Protein AF-V8N5F9-F1 (afdb_monomer_lite)

Foldseek 3Di:
DDDDDDDDDDDDDDPPDPDPPPPDPDPPDPPDPPCPDPDPQQDDDPVVLVVLLVVLCCVLPVPDDDDPVCVVVSQVVSQVVSVVVCVVSPNVVDDDDDHGDDDDPPPDDDD

Sequence (111 aa):
MAETAPPLTPAPTPTTTPTPLVRQPSAPSPGRAYHLRPAFHHRFRSSMVKDCIHEVLKEELANVQYNPEEIGAQTKVLSELIRDRLKEKGFHRYKIVVQVVIGEQRGEGVK

InterPro domains:
  IPR005334 Dynein light chain Tctex-1-like [PF03645] (49-111)
  IPR005334 Dynein light chain Tctex-1-like [PTHR21255] (32-111)
  IPR038586 Tctex-1-like superfamily [G3DSA:3.30.1140.40] (47-111)

Organism: Ophiophagus hannah (NCBI:txid8665)

Radius of gyration: 37.9 Å; chains: 1; bounding box: 112×57×75 Å

pLDDT: mean 76.22, std 15.57, range [44.94, 93.94]

Secondary structure (DSSP, 8-state):
----PPPPPPPPP----------------------SSPPGGGS--HHHHHHHHHHHHHHHHTT----HHHHHHHHHHHHHHHHHHHHHTT-TTS-----------SS----

Structure (mmCIF, N/CA/C/O backbone):
data_AF-V8N5F9-F1
#
_entry.id   AF-V8N5F9-F1
#
loop_
_atom_site.group_PDB
_atom_site.id
_atom_site.type_symbol
_atom_site.label_atom_id
_atom_site.label_alt_id
_atom_site.label_comp_id
_atom_site.label_asym_id
_atom_site.label_entity_id
_atom_site.label_seq_id
_atom_site.pdbx_PDB_ins_code
_atom_site.Cartn_x
_atom_site.Cartn_y
_atom_site.Cartn_z
_atom_site.occupancy
_atom_site.B_iso_or_equiv
_atom_site.auth_seq_id
_atom_site.auth_comp_id
_atom_site.auth_asym_id
_atom_site.auth_atom_id
_atom_site.pdbx_PDB_model_num
ATOM 1 N N . MET A 1 1 ? 93.916 -42.633 -55.688 1.00 52.03 1 MET A N 1
ATOM 2 C CA . MET A 1 1 ? 93.084 -42.797 -54.481 1.00 52.03 1 MET A CA 1
ATOM 3 C C . MET A 1 1 ? 93.104 -41.466 -53.739 1.00 52.03 1 MET A C 1
ATOM 5 O O . MET A 1 1 ? 94.130 -41.133 -53.170 1.00 52.03 1 MET A O 1
ATOM 9 N N . ALA A 1 2 ? 92.037 -40.679 -53.878 1.00 48.78 2 ALA A N 1
ATOM 10 C CA . ALA A 1 2 ? 91.745 -39.409 -53.198 1.00 48.78 2 ALA A CA 1
ATOM 11 C C . ALA A 1 2 ? 90.206 -39.327 -53.201 1.00 48.78 2 ALA A C 1
ATOM 13 O O . ALA A 1 2 ? 89.606 -39.553 -54.248 1.00 48.78 2 ALA A O 1
ATOM 14 N N . GLU A 1 3 ? 89.546 -39.495 -52.061 1.00 44.94 3 GLU A N 1
ATOM 15 C CA . GLU A 1 3 ? 89.238 -38.507 -51.017 1.00 44.94 3 GLU A CA 1
ATOM 16 C C . GLU A 1 3 ? 87.965 -37.702 -51.326 1.00 44.94 3 GLU A C 1
ATOM 18 O O . GLU A 1 3 ? 87.817 -37.105 -52.387 1.00 44.94 3 GLU A O 1
ATOM 23 N N . THR A 1 4 ? 87.116 -37.672 -50.299 1.00 57.47 4 THR A N 1
ATOM 24 C CA . THR A 1 4 ? 86.127 -36.644 -49.979 1.00 57.47 4 THR A CA 1
ATOM 25 C C . THR A 1 4 ? 84.692 -36.857 -50.480 1.00 57.47 4 THR A C 1
ATOM 27 O O . THR A 1 4 ? 84.382 -36.970 -51.662 1.00 57.47 4 THR A O 1
ATOM 30 N N . ALA A 1 5 ? 83.818 -36.952 -49.473 1.00 62.91 5 ALA A N 1
ATOM 31 C CA . ALA A 1 5 ? 82.397 -37.258 -49.496 1.00 62.91 5 ALA A CA 1
ATOM 32 C C . ALA A 1 5 ? 81.534 -36.141 -50.121 1.00 62.91 5 ALA A C 1
ATOM 34 O O . ALA A 1 5 ? 81.919 -34.972 -50.076 1.00 62.91 5 ALA A O 1
ATOM 35 N N . PRO A 1 6 ? 80.335 -36.464 -50.646 1.00 69.12 6 PRO A N 1
ATOM 36 C CA . PRO A 1 6 ? 79.391 -35.458 -51.122 1.00 69.12 6 PRO A CA 1
ATOM 37 C C . PRO A 1 6 ? 78.688 -34.723 -49.957 1.00 69.12 6 PRO A C 1
ATOM 39 O O . PRO A 1 6 ? 78.451 -35.318 -48.902 1.00 69.12 6 PRO A O 1
ATOM 42 N N . PRO A 1 7 ? 78.338 -33.435 -50.131 1.00 66.25 7 PRO A N 1
ATOM 43 C CA . PRO A 1 7 ? 77.835 -32.577 -49.061 1.00 66.25 7 PRO A CA 1
ATOM 44 C C . PRO A 1 7 ? 76.377 -32.876 -48.676 1.00 66.25 7 PRO A C 1
ATOM 46 O O . PRO A 1 7 ? 75.504 -33.055 -49.525 1.00 66.25 7 PRO A O 1
ATOM 49 N N . LEU A 1 8 ? 76.120 -32.857 -47.366 1.00 62.88 8 LEU A N 1
ATOM 50 C CA . LEU A 1 8 ? 74.790 -32.863 -46.757 1.00 62.88 8 LEU A CA 1
ATOM 51 C C . LEU A 1 8 ? 74.059 -31.559 -47.097 1.00 62.88 8 LEU A C 1
ATOM 53 O O . LEU A 1 8 ? 74.522 -30.471 -46.755 1.00 62.88 8 LEU A O 1
ATOM 57 N N . THR A 1 9 ? 72.899 -31.667 -47.737 1.00 62.38 9 THR A N 1
ATOM 58 C CA . THR A 1 9 ? 71.961 -30.549 -47.872 1.00 62.38 9 THR A CA 1
ATOM 59 C C . THR A 1 9 ? 71.031 -30.512 -46.651 1.00 62.38 9 THR A C 1
ATOM 61 O O . THR A 1 9 ? 70.455 -31.543 -46.296 1.00 62.38 9 THR A O 1
ATOM 64 N N . PRO A 1 10 ? 70.890 -29.361 -45.965 1.00 60.75 10 PRO A N 1
ATOM 65 C CA . PRO A 1 10 ? 69.987 -29.220 -44.828 1.00 60.75 10 PRO A CA 1
ATOM 66 C C . PRO A 1 10 ? 68.528 -29.042 -45.277 1.00 60.75 10 PRO A C 1
ATOM 68 O O . PRO A 1 10 ? 68.233 -28.382 -46.272 1.00 60.75 10 PRO A O 1
ATOM 71 N N . ALA A 1 11 ? 67.623 -29.642 -44.503 1.00 57.31 11 ALA A N 1
ATOM 72 C CA . ALA A 1 11 ? 66.176 -29.576 -44.668 1.00 57.31 11 ALA A CA 1
ATOM 73 C C . ALA A 1 11 ? 65.637 -28.128 -44.681 1.00 57.31 11 ALA A C 1
ATOM 75 O O . ALA A 1 11 ? 66.148 -27.281 -43.942 1.00 57.31 11 ALA A O 1
ATOM 76 N N . PRO A 1 12 ? 64.572 -27.834 -45.451 1.00 55.91 12 PRO A N 1
ATOM 77 C CA . PRO A 1 12 ? 63.903 -26.544 -45.382 1.00 55.91 12 PRO A CA 1
ATOM 78 C C . PRO A 1 12 ? 63.116 -26.422 -44.069 1.00 55.91 12 PRO A C 1
ATOM 80 O O . PRO A 1 12 ? 62.215 -27.207 -43.773 1.00 55.91 12 PRO A O 1
ATOM 83 N N . THR A 1 13 ? 63.460 -25.409 -43.281 1.00 56.78 13 THR A N 1
ATOM 84 C CA . THR A 1 13 ? 62.668 -24.901 -42.159 1.00 56.78 13 THR A CA 1
ATOM 85 C C . THR A 1 13 ? 61.325 -24.343 -42.656 1.00 56.78 13 THR A C 1
ATOM 87 O O . THR A 1 13 ? 61.290 -23.676 -43.692 1.00 56.78 13 THR A O 1
ATOM 90 N N . PRO A 1 14 ? 60.205 -24.550 -41.935 1.00 50.91 14 PRO A N 1
ATOM 91 C CA . PRO A 1 14 ? 58.948 -23.892 -42.268 1.00 50.91 14 PRO A CA 1
ATOM 92 C C . PRO A 1 14 ? 59.043 -22.400 -41.924 1.00 50.91 14 PRO A C 1
ATOM 94 O O . PRO A 1 14 ? 59.109 -22.006 -40.759 1.00 50.91 14 PRO A O 1
ATOM 97 N N . THR A 1 15 ? 59.060 -21.554 -42.951 1.00 46.06 15 THR A N 1
ATOM 98 C CA . THR A 1 15 ? 58.881 -20.108 -42.824 1.00 46.06 15 THR A CA 1
ATOM 99 C C . THR A 1 15 ? 57.464 -19.822 -42.325 1.00 46.06 15 THR A C 1
ATOM 101 O O . THR A 1 15 ? 56.499 -19.914 -43.079 1.00 46.06 15 THR A O 1
ATOM 104 N N . THR A 1 16 ? 57.331 -19.459 -41.049 1.00 57.16 16 THR A N 1
ATOM 105 C CA . THR A 1 16 ? 56.117 -18.844 -40.502 1.00 57.16 16 THR A CA 1
ATOM 106 C C . THR A 1 16 ? 55.922 -17.487 -41.167 1.00 57.16 16 THR A C 1
ATOM 108 O O . THR A 1 16 ? 56.535 -16.492 -40.784 1.00 57.16 16 THR A O 1
ATOM 111 N N . THR A 1 17 ? 55.082 -17.447 -42.195 1.00 47.97 17 THR A N 1
ATOM 112 C CA . THR A 1 17 ? 54.550 -16.208 -42.757 1.00 47.97 17 THR A CA 1
ATOM 113 C C . THR A 1 17 ? 53.688 -15.523 -41.690 1.00 47.97 17 THR A C 1
ATOM 115 O O . THR A 1 17 ? 52.705 -16.121 -41.246 1.00 47.97 17 THR A O 1
ATOM 118 N N . PRO A 1 18 ? 53.999 -14.289 -41.254 1.00 51.94 18 PRO A N 1
ATOM 119 C CA . PRO A 1 18 ? 53.072 -13.528 -40.436 1.00 51.94 18 PRO A CA 1
ATOM 120 C C . PRO A 1 18 ? 51.913 -13.086 -41.333 1.00 51.94 18 PRO A C 1
ATOM 122 O O . PRO A 1 18 ? 52.034 -12.163 -42.137 1.00 51.94 18 PRO A O 1
ATOM 125 N N . THR A 1 19 ? 50.788 -13.785 -41.222 1.00 56.81 19 THR A N 1
ATOM 126 C CA . THR A 1 19 ? 49.508 -13.369 -41.795 1.00 56.81 19 THR A CA 1
ATOM 127 C C . THR A 1 19 ? 49.213 -11.926 -41.371 1.00 56.81 19 THR A C 1
ATOM 129 O O . THR A 1 19 ? 49.266 -11.635 -40.172 1.00 56.81 19 THR A O 1
ATOM 132 N N . PRO A 1 20 ? 48.878 -11.007 -42.296 1.00 48.97 20 PRO A N 1
ATOM 133 C CA . PRO A 1 20 ? 48.429 -9.684 -41.905 1.00 48.97 20 PRO A CA 1
ATOM 134 C C . PRO A 1 20 ? 47.110 -9.835 -41.144 1.00 48.97 20 PRO A C 1
ATOM 136 O O . PRO A 1 20 ? 46.106 -10.301 -41.684 1.00 48.97 20 PRO A O 1
ATOM 139 N N . LEU A 1 21 ? 47.132 -9.457 -39.865 1.00 58.25 21 LEU A N 1
ATOM 140 C CA . LEU A 1 21 ? 45.949 -9.281 -39.033 1.00 58.25 21 LEU A CA 1
ATOM 141 C C . LEU A 1 21 ? 45.059 -8.227 -39.697 1.00 58.25 21 LEU A C 1
ATOM 143 O O . LEU A 1 21 ? 45.223 -7.023 -39.497 1.00 58.25 21 LEU A O 1
ATOM 147 N N . VAL A 1 22 ? 44.093 -8.684 -40.493 1.00 54.41 22 VAL A N 1
ATOM 148 C CA . VAL A 1 22 ? 42.888 -7.908 -40.766 1.00 54.41 22 VAL A CA 1
ATOM 149 C C . VAL A 1 22 ? 42.315 -7.564 -39.399 1.00 54.41 22 VAL A C 1
ATOM 151 O O . VAL A 1 22 ? 41.891 -8.444 -38.650 1.00 54.41 22 VAL A O 1
ATOM 154 N N . ARG A 1 23 ? 42.364 -6.278 -39.043 1.00 56.19 23 ARG A N 1
ATOM 155 C CA . ARG A 1 23 ? 41.734 -5.748 -37.838 1.00 56.19 23 ARG A CA 1
ATOM 156 C C . ARG A 1 23 ? 40.230 -5.904 -38.013 1.00 56.19 23 ARG A C 1
ATOM 158 O O . ARG A 1 23 ? 39.552 -5.028 -38.541 1.00 56.19 23 ARG A O 1
ATOM 165 N N . GLN A 1 24 ? 39.732 -7.061 -37.602 1.00 53.75 24 GLN A N 1
ATOM 166 C CA . GLN A 1 24 ? 38.316 -7.325 -37.450 1.00 53.75 24 GLN A CA 1
ATOM 167 C C . GLN A 1 24 ? 37.770 -6.235 -36.512 1.00 53.75 24 GLN A C 1
ATOM 169 O O . GLN A 1 24 ? 38.355 -6.028 -35.441 1.00 53.75 24 GLN A O 1
ATOM 174 N N . PRO A 1 25 ? 36.716 -5.482 -36.873 1.00 50.47 25 PRO A N 1
ATOM 175 C CA . PRO A 1 25 ? 36.036 -4.656 -35.893 1.00 50.47 25 PRO A CA 1
ATOM 176 C C . PRO A 1 25 ? 35.459 -5.621 -34.859 1.00 50.47 25 PRO A C 1
ATOM 178 O O . PRO A 1 25 ? 34.492 -6.334 -35.120 1.00 50.47 25 PRO A O 1
ATOM 181 N N . SER A 1 26 ? 36.126 -5.704 -33.709 1.00 51.84 26 SER A N 1
ATOM 182 C CA . SER A 1 26 ? 35.640 -6.413 -32.536 1.00 51.84 26 SER A CA 1
ATOM 183 C C . SER A 1 26 ? 34.224 -5.919 -32.276 1.00 51.84 26 SER A C 1
ATOM 185 O O . SER A 1 26 ? 34.031 -4.715 -32.078 1.00 51.84 26 SER A O 1
ATOM 187 N N . ALA A 1 27 ? 33.251 -6.830 -32.349 1.00 57.66 27 ALA A N 1
ATOM 188 C CA . ALA A 1 27 ? 31.854 -6.537 -32.070 1.00 57.66 27 ALA A CA 1
ATOM 189 C C . ALA A 1 27 ? 31.753 -5.666 -30.805 1.00 57.66 27 ALA A C 1
ATOM 191 O O . ALA A 1 27 ? 32.499 -5.917 -29.850 1.00 57.66 27 ALA A O 1
ATOM 192 N N . PRO A 1 28 ? 30.881 -4.640 -30.778 1.00 58.00 28 PRO A N 1
ATOM 193 C CA . PRO A 1 28 ? 30.670 -3.878 -29.561 1.00 58.00 28 PRO A CA 1
ATOM 194 C C . PRO A 1 28 ? 30.294 -4.878 -28.473 1.00 58.00 28 PRO A C 1
ATO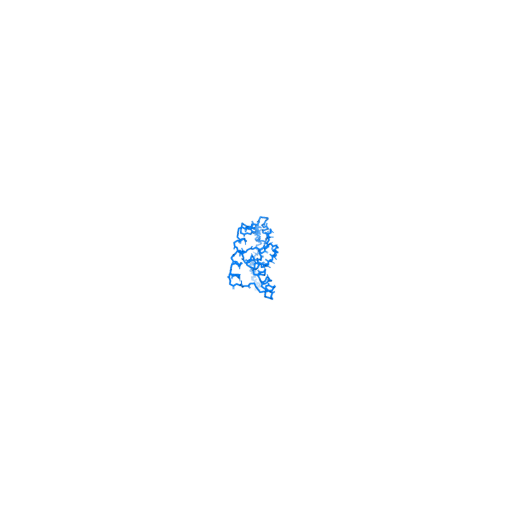M 196 O O . PRO A 1 28 ? 29.317 -5.620 -28.601 1.00 58.00 28 PRO A O 1
ATOM 199 N N . SER A 1 29 ? 31.110 -4.940 -27.424 1.00 57.72 29 SER A N 1
ATOM 200 C CA . SER A 1 29 ? 30.740 -5.665 -26.223 1.00 57.72 29 SER A CA 1
ATOM 201 C C . SER A 1 29 ? 29.350 -5.167 -25.806 1.00 57.72 29 SER A C 1
ATOM 203 O O . SER A 1 29 ? 29.102 -3.958 -25.852 1.00 57.72 29 SER A O 1
ATOM 205 N N . PRO A 1 30 ? 28.417 -6.039 -25.386 1.00 57.88 30 PRO A N 1
ATOM 206 C CA . PRO A 1 30 ? 27.126 -5.623 -24.828 1.00 57.88 30 PRO A CA 1
ATOM 207 C C . PRO A 1 30 ? 27.303 -4.975 -23.436 1.00 57.88 30 PRO A C 1
ATOM 209 O O . PRO A 1 30 ? 26.524 -5.179 -22.508 1.00 57.88 30 PRO A O 1
ATOM 212 N N . GLY A 1 31 ? 28.377 -4.209 -23.252 1.00 60.41 31 GLY A N 1
ATOM 213 C CA . GLY A 1 31 ? 28.754 -3.527 -22.034 1.00 60.41 31 GLY A CA 1
ATOM 214 C C . GLY A 1 31 ? 28.090 -2.162 -21.975 1.00 60.41 31 GLY A C 1
ATOM 215 O O . GLY A 1 31 ? 28.675 -1.168 -22.385 1.00 60.41 31 GLY A O 1
ATOM 216 N N . ARG A 1 32 ? 26.892 -2.135 -21.382 1.00 58.06 32 ARG A N 1
ATOM 217 C CA . ARG A 1 32 ? 26.168 -0.942 -20.900 1.00 58.06 32 ARG A CA 1
ATOM 218 C C . ARG A 1 32 ? 25.535 -0.072 -21.988 1.00 58.06 32 ARG A C 1
ATOM 220 O O . ARG A 1 32 ? 25.838 1.110 -22.135 1.00 58.06 32 ARG A O 1
ATOM 227 N N . ALA A 1 33 ? 24.508 -0.615 -22.635 1.00 62.78 33 ALA A N 1
ATOM 228 C CA . ALA A 1 33 ? 23.417 0.226 -23.111 1.00 62.78 33 ALA A CA 1
ATOM 229 C C . ALA A 1 33 ? 22.710 0.832 -21.883 1.00 62.78 33 ALA A C 1
ATOM 231 O O . ALA A 1 33 ? 21.861 0.203 -21.252 1.00 62.78 33 ALA A O 1
ATOM 232 N N . TYR A 1 34 ? 23.090 2.046 -21.487 1.00 63.00 34 TYR A N 1
ATOM 233 C CA . TYR A 1 34 ? 22.337 2.787 -20.482 1.00 63.00 34 TYR A CA 1
ATOM 234 C C . TYR A 1 34 ? 21.013 3.206 -21.114 1.00 63.00 34 TYR A C 1
ATOM 236 O O . TYR A 1 34 ? 20.945 4.161 -21.885 1.00 63.00 34 TYR A O 1
ATOM 244 N N . HIS A 1 35 ? 19.950 2.455 -20.832 1.00 63.28 35 HIS A N 1
ATOM 245 C CA . HIS A 1 35 ? 18.611 2.795 -21.298 1.00 63.28 35 HIS A CA 1
ATOM 246 C C . HIS A 1 35 ? 18.159 4.076 -20.582 1.00 63.28 35 HIS A C 1
ATOM 248 O O . HIS A 1 35 ? 17.618 4.033 -19.476 1.00 63.28 35 HIS A O 1
ATOM 254 N N . LEU A 1 36 ? 18.413 5.225 -21.218 1.00 66.69 36 LEU A N 1
ATOM 255 C CA . LEU A 1 36 ? 18.012 6.560 -20.752 1.00 66.69 36 LEU A CA 1
ATOM 256 C C . LEU A 1 36 ? 16.489 6.669 -20.600 1.00 66.69 36 LEU A C 1
ATOM 258 O O . LEU A 1 36 ? 15.990 7.425 -19.771 1.00 66.69 36 LEU A O 1
ATOM 262 N N . ARG A 1 37 ? 15.744 5.889 -21.392 1.00 62.31 37 ARG A N 1
ATOM 263 C CA . ARG A 1 37 ? 14.294 5.751 -21.264 1.00 62.31 37 ARG A CA 1
ATOM 264 C C . ARG A 1 37 ? 13.979 4.479 -20.477 1.00 62.31 37 ARG A C 1
ATOM 266 O O . ARG A 1 37 ? 14.394 3.400 -20.905 1.00 62.31 37 ARG A O 1
ATOM 273 N N . PRO A 1 38 ? 13.224 4.567 -19.369 1.00 64.44 38 PRO A N 1
ATOM 274 C CA . PRO A 1 38 ? 12.698 3.384 -18.709 1.00 64.44 38 PRO A CA 1
ATOM 275 C C . PRO A 1 38 ? 11.918 2.542 -19.720 1.00 64.44 38 PRO A C 1
ATOM 277 O O . PRO A 1 38 ? 11.068 3.072 -20.445 1.00 64.44 38 PRO A O 1
ATOM 280 N N . ALA A 1 39 ? 12.203 1.238 -19.763 1.00 66.12 39 ALA A N 1
ATOM 281 C CA . ALA A 1 39 ? 11.361 0.280 -20.468 1.00 66.12 39 ALA A CA 1
ATOM 282 C C . ALA A 1 39 ? 9.903 0.479 -20.028 1.00 66.12 39 ALA A C 1
ATOM 284 O O . ALA A 1 39 ? 9.642 0.824 -18.876 1.00 66.12 39 ALA A O 1
ATOM 285 N N . PHE A 1 40 ? 8.946 0.283 -20.933 1.00 62.28 40 PHE A N 1
ATOM 286 C CA . PHE A 1 40 ? 7.532 0.577 -20.671 1.00 62.28 40 PHE A CA 1
ATOM 287 C C . PHE A 1 40 ? 6.974 -0.159 -19.437 1.00 62.28 40 PHE A C 1
ATOM 289 O O . PHE A 1 40 ? 6.112 0.375 -18.743 1.00 62.28 40 PHE A O 1
ATOM 296 N N . HIS A 1 41 ? 7.537 -1.328 -19.118 1.00 64.19 41 HIS A N 1
ATOM 297 C CA . HIS A 1 41 ? 7.242 -2.118 -17.919 1.00 64.19 41 HIS A CA 1
ATOM 298 C C . HIS A 1 41 ? 7.740 -1.490 -16.609 1.00 64.19 41 HIS A C 1
ATOM 300 O O . HIS A 1 41 ? 7.208 -1.789 -15.551 1.00 64.19 41 HIS A O 1
ATOM 306 N N . HIS A 1 42 ? 8.736 -0.605 -16.666 1.00 68.81 42 HIS A N 1
ATOM 307 C CA . HIS A 1 42 ? 9.288 0.092 -15.501 1.00 68.81 42 HIS A CA 1
ATOM 308 C C . HIS A 1 42 ? 8.662 1.475 -15.293 1.00 68.81 42 HIS A C 1
ATOM 310 O O . HIS A 1 42 ? 9.118 2.217 -14.425 1.00 68.81 42 HIS A O 1
ATOM 316 N N . ARG A 1 43 ? 7.665 1.873 -16.099 1.00 76.94 43 ARG A N 1
ATOM 317 C CA . ARG A 1 43 ? 6.939 3.123 -15.850 1.00 76.94 43 ARG A CA 1
ATOM 318 C C . ARG A 1 43 ? 5.991 2.944 -14.678 1.00 76.94 43 ARG A C 1
ATOM 320 O O . ARG A 1 43 ? 5.250 1.967 -14.618 1.00 76.94 43 ARG A O 1
ATOM 327 N N . PHE A 1 44 ? 5.960 3.942 -13.803 1.00 83.81 44 PHE A N 1
ATOM 328 C CA . PHE A 1 44 ? 5.007 3.963 -12.710 1.00 83.81 44 PHE A CA 1
ATOM 329 C C . PHE A 1 44 ? 3.567 4.040 -13.237 1.00 83.81 44 PHE A C 1
ATOM 331 O O . PHE A 1 44 ? 3.198 5.003 -13.911 1.00 83.81 44 PHE A O 1
ATOM 338 N N . ARG A 1 45 ? 2.754 3.023 -12.937 1.00 86.38 45 ARG A N 1
ATOM 339 C CA . ARG A 1 45 ? 1.334 2.972 -13.300 1.00 86.38 45 ARG A CA 1
ATOM 340 C C . ARG A 1 45 ? 0.481 3.092 -12.049 1.00 86.38 45 ARG A C 1
ATOM 342 O O . ARG A 1 45 ? 0.335 2.124 -11.311 1.00 86.38 45 ARG A O 1
ATOM 349 N N . SER A 1 46 ? -0.110 4.266 -11.843 1.00 88.62 46 SER A N 1
ATOM 350 C CA . SER A 1 46 ? -0.956 4.542 -10.678 1.00 88.62 46 SER A CA 1
ATOM 351 C C . SER A 1 46 ? -2.141 3.584 -10.565 1.00 88.62 46 SER A C 1
ATOM 353 O O . SER A 1 46 ? -2.453 3.171 -9.457 1.00 88.62 46 SER A O 1
ATOM 355 N N . SER A 1 47 ? -2.754 3.182 -11.683 1.00 90.69 47 SER A N 1
ATOM 356 C CA . SER A 1 47 ? -3.858 2.211 -11.691 1.00 90.69 47 SER A CA 1
ATOM 357 C C . SER A 1 47 ? -3.438 0.880 -11.069 1.00 90.69 47 SER A C 1
ATOM 359 O O . SER A 1 47 ? -4.019 0.467 -10.078 1.00 90.69 47 SER A O 1
ATOM 361 N N . MET A 1 48 ? -2.334 0.289 -11.547 1.00 88.69 48 MET A N 1
ATOM 362 C CA . MET A 1 48 ? -1.836 -0.987 -11.017 1.00 88.69 48 MET A CA 1
ATOM 363 C C . MET A 1 48 ? -1.475 -0.910 -9.532 1.00 88.69 48 MET A C 1
ATOM 365 O O . MET A 1 48 ? -1.671 -1.873 -8.798 1.00 88.69 48 MET A O 1
ATOM 369 N N . VAL A 1 49 ? -0.932 0.227 -9.090 1.00 90.62 49 VAL A N 1
ATOM 370 C CA . VAL A 1 49 ? -0.602 0.451 -7.678 1.00 90.62 49 VAL A CA 1
ATOM 371 C C . VAL A 1 49 ? -1.873 0.548 -6.836 1.00 90.62 49 VAL A C 1
ATOM 373 O O . VAL A 1 49 ? -1.946 -0.090 -5.792 1.00 90.62 49 VAL A O 1
ATOM 376 N N . LYS A 1 50 ? -2.883 1.296 -7.296 1.00 92.62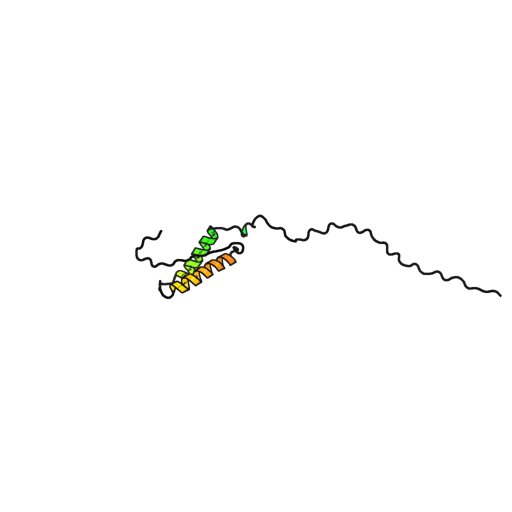 50 LYS A N 1
ATOM 377 C CA . LYS A 1 50 ? -4.179 1.411 -6.615 1.00 92.62 50 LYS A CA 1
ATOM 378 C C . LYS A 1 50 ? -4.878 0.060 -6.502 1.00 92.62 50 LYS A C 1
ATOM 380 O O . LYS A 1 50 ? -5.310 -0.289 -5.409 1.00 92.62 50 LYS A O 1
ATOM 385 N N . ASP A 1 51 ? -4.921 -0.703 -7.589 1.00 93.00 51 ASP A N 1
ATOM 386 C CA . ASP A 1 51 ? -5.543 -2.029 -7.610 1.00 93.00 51 ASP A CA 1
ATOM 387 C C . ASP A 1 51 ? -4.836 -2.972 -6.629 1.00 93.00 51 ASP A C 1
ATOM 389 O O . ASP A 1 51 ? -5.480 -3.583 -5.782 1.00 93.00 51 ASP A O 1
ATOM 393 N N . CYS A 1 52 ? -3.498 -2.989 -6.643 1.00 91.88 52 CYS A N 1
ATOM 394 C CA . CYS A 1 52 ? -2.708 -3.799 -5.718 1.00 91.88 52 CYS A CA 1
ATOM 395 C C . CYS A 1 52 ? -2.927 -3.408 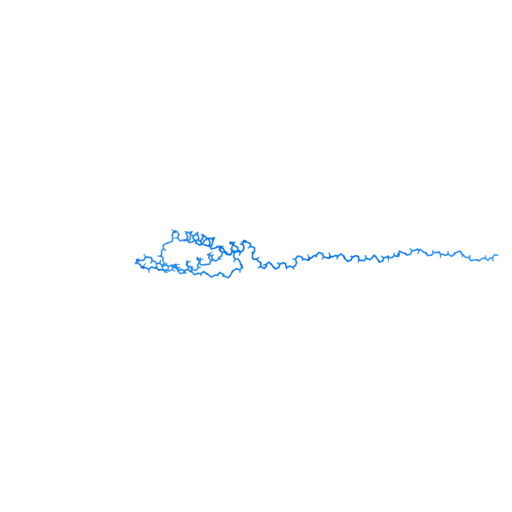-4.246 1.00 91.88 52 CYS A C 1
ATOM 397 O O . CYS A 1 52 ? -2.987 -4.280 -3.384 1.00 91.88 52 CYS A O 1
ATOM 399 N N . ILE A 1 53 ? -3.037 -2.109 -3.942 1.00 92.25 53 ILE A N 1
ATOM 400 C CA . ILE A 1 53 ? -3.320 -1.634 -2.580 1.00 92.25 53 ILE A CA 1
ATOM 401 C C . ILE A 1 53 ? -4.724 -2.075 -2.151 1.00 92.25 53 ILE A C 1
ATOM 403 O O . ILE A 1 53 ? -4.895 -2.556 -1.037 1.00 92.25 53 ILE A O 1
ATOM 407 N N . HIS A 1 54 ? -5.722 -1.943 -3.027 1.00 93.12 54 HIS A N 1
ATOM 408 C CA . HIS A 1 54 ? -7.097 -2.348 -2.735 1.00 93.12 54 HIS A CA 1
ATOM 409 C C . HIS A 1 54 ? -7.229 -3.862 -2.531 1.00 93.12 54 HIS A C 1
ATOM 411 O O . HIS A 1 54 ? -7.979 -4.283 -1.655 1.00 93.12 54 HIS A O 1
ATOM 417 N N . GLU A 1 55 ? -6.520 -4.669 -3.321 1.00 93.06 55 GLU A N 1
ATOM 418 C CA . GLU A 1 55 ? -6.452 -6.126 -3.153 1.00 93.06 55 GLU A CA 1
ATOM 419 C C . GLU A 1 55 ? -5.884 -6.489 -1.781 1.00 93.06 55 GLU A C 1
ATOM 421 O O . GLU A 1 55 ? -6.544 -7.186 -1.018 1.00 93.06 55 GLU A O 1
ATOM 426 N N . VAL A 1 56 ? -4.717 -5.938 -1.428 1.00 92.38 56 VAL A N 1
ATOM 427 C CA . VAL A 1 56 ? -4.067 -6.196 -0.134 1.00 92.38 56 VAL A CA 1
ATOM 428 C C . VAL A 1 56 ? -4.945 -5.755 1.037 1.00 92.38 56 VAL A C 1
ATOM 430 O O . VAL A 1 56 ? -5.116 -6.504 1.992 1.00 92.38 56 VAL A O 1
ATOM 433 N N . LEU A 1 57 ? -5.540 -4.561 0.962 1.00 90.88 57 LEU A N 1
ATOM 434 C CA . LEU A 1 57 ? -6.429 -4.067 2.015 1.00 90.88 57 LEU A CA 1
ATOM 435 C C . LEU A 1 57 ? -7.652 -4.968 2.193 1.00 90.88 57 LEU A C 1
ATOM 437 O O . LEU A 1 57 ? -8.054 -5.221 3.322 1.00 90.88 57 LEU A O 1
ATOM 441 N N . LYS A 1 58 ? -8.244 -5.460 1.100 1.00 90.69 58 LYS A N 1
ATOM 442 C CA . LYS A 1 58 ? -9.380 -6.384 1.177 1.00 90.69 58 LYS A CA 1
ATOM 443 C C . LYS A 1 58 ? -8.968 -7.738 1.743 1.00 90.69 58 LYS A C 1
ATOM 445 O O . LYS A 1 58 ? -9.682 -8.251 2.589 1.00 90.69 58 LYS A O 1
ATOM 450 N N . GLU A 1 59 ? -7.856 -8.308 1.291 1.00 91.00 59 GLU A N 1
ATOM 451 C CA . GLU A 1 59 ? -7.374 -9.611 1.766 1.00 91.00 59 GLU A CA 1
ATOM 452 C C . GLU A 1 59 ? -7.070 -9.582 3.269 1.00 91.00 59 GLU A C 1
ATOM 454 O O . GLU A 1 59 ? -7.551 -10.438 4.009 1.00 91.00 59 GLU A O 1
ATOM 459 N N . GLU A 1 60 ? -6.341 -8.563 3.727 1.00 88.31 60 GLU A N 1
ATOM 460 C CA . GLU A 1 60 ? -5.885 -8.474 5.116 1.00 88.31 60 GLU A CA 1
ATOM 461 C C . GLU A 1 60 ? -6.972 -7.967 6.075 1.00 88.31 60 GLU A C 1
ATOM 463 O O . GLU A 1 60 ? -7.018 -8.402 7.220 1.00 88.31 60 GLU A O 1
ATOM 468 N N . LEU A 1 61 ? -7.859 -7.058 5.641 1.00 87.00 61 LEU A N 1
ATOM 469 C CA . LEU A 1 61 ? -8.837 -6.412 6.532 1.00 87.00 61 LEU A CA 1
ATOM 470 C C . LEU A 1 61 ? -10.270 -6.949 6.405 1.00 87.00 61 LEU A C 1
ATOM 472 O O . LEU A 1 61 ? -11.116 -6.553 7.202 1.00 87.00 61 LEU A O 1
ATOM 476 N N . ALA A 1 62 ? -10.582 -7.846 5.458 1.00 84.38 62 ALA A N 1
ATOM 477 C CA . ALA A 1 62 ? -11.960 -8.328 5.260 1.00 84.38 62 ALA A CA 1
ATOM 478 C C . ALA A 1 62 ? -12.586 -8.976 6.506 1.00 84.38 62 ALA A C 1
ATOM 480 O O . ALA A 1 62 ? -13.795 -8.869 6.695 1.00 84.38 62 ALA A O 1
ATOM 481 N N . ASN A 1 63 ? -11.782 -9.637 7.343 1.00 80.38 63 ASN A N 1
ATOM 482 C CA . ASN A 1 63 ? -12.259 -10.375 8.519 1.00 80.38 63 ASN A CA 1
ATOM 483 C C . ASN A 1 63 ? -11.686 -9.842 9.840 1.00 80.38 63 ASN A C 1
ATOM 485 O O . ASN A 1 63 ? -11.782 -10.512 10.866 1.00 80.38 63 ASN A O 1
ATOM 489 N N . VAL A 1 64 ? -11.059 -8.663 9.823 1.00 82.12 64 VAL A N 1
ATOM 490 C CA . VAL A 1 64 ? -10.401 -8.096 11.003 1.00 82.12 64 VAL A CA 1
ATOM 491 C C . VAL A 1 64 ? -11.331 -7.096 11.672 1.00 82.12 64 VAL A C 1
ATOM 493 O O . VAL A 1 64 ? -11.798 -6.143 11.050 1.00 82.12 64 VAL A O 1
ATOM 496 N N . GLN A 1 65 ? -11.586 -7.304 12.961 1.00 84.06 65 GLN 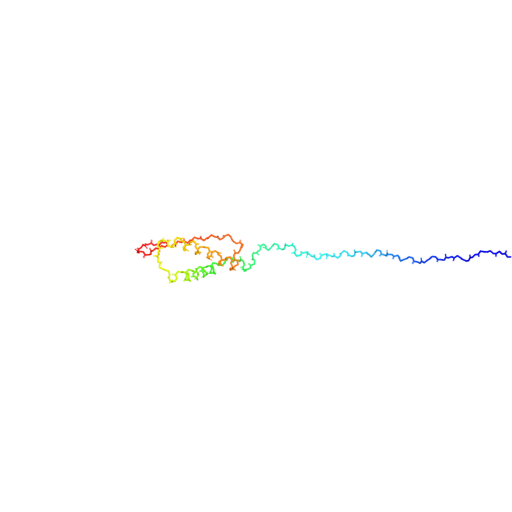A N 1
ATOM 497 C CA . GLN A 1 65 ? -12.276 -6.328 13.793 1.00 84.06 65 GLN A CA 1
ATOM 498 C C . GLN A 1 65 ? -11.260 -5.369 14.411 1.00 84.06 65 GLN A C 1
ATOM 500 O O . GLN A 1 65 ? -10.133 -5.753 14.720 1.00 84.06 65 GLN A O 1
ATOM 505 N N . TYR A 1 66 ? -11.656 -4.111 14.596 1.00 85.31 66 TYR A N 1
ATOM 506 C CA . TYR A 1 66 ? -10.773 -3.121 15.195 1.00 85.31 66 TYR A CA 1
ATOM 507 C C . TYR A 1 66 ? -10.467 -3.478 16.659 1.00 85.31 66 TYR A C 1
ATOM 509 O O . TYR A 1 66 ? -11.340 -3.376 17.520 1.00 85.31 66 TYR A O 1
ATOM 517 N N . ASN A 1 67 ? -9.223 -3.874 16.932 1.00 87.75 67 ASN A N 1
ATOM 518 C CA . ASN A 1 67 ? -8.671 -4.070 18.266 1.00 87.75 67 ASN A CA 1
ATOM 519 C C . ASN A 1 67 ? -7.466 -3.127 18.484 1.00 87.75 67 ASN A C 1
ATOM 521 O O . ASN A 1 67 ? -6.462 -3.259 17.777 1.00 87.75 67 ASN A O 1
ATOM 525 N N . PRO A 1 68 ? -7.520 -2.180 19.440 1.00 85.06 68 PRO A N 1
ATOM 526 C CA . PRO A 1 68 ? -6.465 -1.181 19.630 1.00 85.06 68 PRO A CA 1
ATOM 527 C C . PRO A 1 68 ? -5.085 -1.775 19.957 1.00 85.06 68 PRO A C 1
ATOM 529 O O . PRO A 1 68 ? -4.078 -1.142 19.645 1.00 85.06 68 PRO A O 1
ATOM 532 N N . GLU A 1 69 ? -5.017 -2.971 20.546 1.00 88.44 69 GLU A N 1
ATOM 533 C CA . GLU A 1 69 ? -3.740 -3.629 20.863 1.00 88.44 69 GLU A CA 1
ATOM 534 C C . GLU A 1 69 ? -3.066 -4.237 19.621 1.00 88.44 69 GLU A C 1
ATOM 536 O O . GLU A 1 69 ? -1.847 -4.162 19.466 1.00 88.44 69 GLU A O 1
ATOM 541 N N . GLU A 1 70 ? -3.854 -4.797 18.700 1.00 87.44 70 GLU A N 1
ATOM 542 C CA . GLU A 1 70 ? -3.347 -5.502 17.515 1.00 87.44 70 GLU A CA 1
ATOM 543 C C . GLU A 1 70 ? -3.160 -4.573 16.308 1.00 87.44 70 GLU A C 1
ATOM 545 O O . GLU A 1 70 ? -2.248 -4.788 15.503 1.00 87.44 70 GLU A O 1
ATOM 550 N N . ILE A 1 71 ? -3.950 -3.493 16.207 1.00 88.00 71 ILE A N 1
ATOM 551 C CA . ILE A 1 71 ? -3.928 -2.574 15.057 1.00 88.00 71 ILE A CA 1
ATOM 552 C C . ILE A 1 71 ? -2.542 -1.979 14.814 1.00 88.00 71 ILE A C 1
ATOM 554 O O . ILE A 1 71 ? -2.148 -1.804 13.661 1.00 88.00 71 ILE A O 1
ATOM 558 N N . GLY A 1 72 ? -1.780 -1.679 15.870 1.00 89.44 72 GLY A N 1
ATOM 559 C CA . GLY A 1 72 ? -0.431 -1.126 15.729 1.00 89.44 72 GLY A CA 1
ATOM 560 C C . GLY A 1 72 ? 0.511 -2.088 14.999 1.00 89.44 72 GLY A C 1
ATOM 561 O O . GLY A 1 72 ? 1.218 -1.691 14.068 1.00 89.44 72 GLY A O 1
ATOM 562 N N . ALA A 1 73 ? 0.476 -3.370 15.371 1.00 90.12 73 ALA A N 1
ATOM 563 C CA . ALA A 1 73 ? 1.261 -4.413 14.720 1.00 90.12 73 ALA A CA 1
ATOM 564 C C . ALA A 1 73 ? 0.748 -4.696 13.300 1.00 90.12 73 ALA A C 1
ATOM 566 O O . ALA A 1 73 ? 1.541 -4.736 12.358 1.00 90.12 73 ALA A O 1
ATOM 567 N N . GLN A 1 74 ? -0.571 -4.805 13.127 1.00 89.25 74 GLN A N 1
ATOM 568 C CA . GLN A 1 74 ? -1.202 -5.042 11.827 1.00 89.25 74 GLN A CA 1
ATOM 569 C C . GLN A 1 74 ? -0.895 -3.924 10.830 1.00 89.25 74 GLN A C 1
ATOM 571 O O . GLN A 1 74 ? -0.511 -4.202 9.701 1.00 89.25 74 GLN A O 1
ATOM 576 N N . THR A 1 75 ? -0.967 -2.659 11.250 1.00 91.81 75 THR A N 1
ATOM 577 C CA . THR A 1 75 ? -0.646 -1.497 10.403 1.00 91.81 75 THR A CA 1
ATOM 578 C C . THR A 1 75 ? 0.785 -1.578 9.872 1.00 91.81 75 THR A C 1
ATOM 580 O O . THR A 1 75 ? 1.037 -1.311 8.694 1.00 91.81 75 THR A O 1
ATOM 583 N N . LYS A 1 76 ? 1.733 -1.987 10.727 1.00 92.19 76 LYS A N 1
ATOM 584 C CA . LYS A 1 76 ? 3.131 -2.169 10.335 1.00 92.19 76 LYS A CA 1
ATOM 585 C C . LYS A 1 76 ? 3.281 -3.303 9.321 1.00 92.19 76 LYS A C 1
ATOM 587 O O . LYS A 1 76 ? 3.866 -3.073 8.263 1.00 92.19 76 LYS A O 1
ATOM 592 N N . VAL A 1 77 ? 2.715 -4.477 9.605 1.00 92.56 77 VAL A N 1
ATOM 593 C CA . VAL A 1 77 ? 2.749 -5.639 8.698 1.00 92.56 77 VAL A CA 1
ATOM 594 C C . VAL A 1 77 ? 2.135 -5.282 7.345 1.00 92.56 77 VAL A C 1
ATOM 596 O O . VAL A 1 77 ? 2.735 -5.530 6.303 1.00 92.56 77 VAL A O 1
ATOM 599 N N . LEU A 1 78 ? 0.995 -4.596 7.351 1.00 93.44 78 LEU A N 1
ATOM 600 C CA . LEU A 1 78 ? 0.287 -4.181 6.147 1.00 93.44 78 LEU A CA 1
ATOM 601 C C . LEU A 1 78 ? 1.114 -3.191 5.311 1.00 93.44 78 LEU A C 1
ATOM 603 O O . LEU A 1 78 ? 1.168 -3.298 4.086 1.00 93.44 78 LEU A O 1
ATOM 607 N N . SER A 1 79 ? 1.836 -2.271 5.960 1.00 93.88 79 SER A N 1
ATOM 608 C CA . SER A 1 79 ? 2.752 -1.353 5.269 1.00 93.88 79 SER A CA 1
ATOM 609 C C . SER A 1 79 ? 3.928 -2.075 4.593 1.00 93.88 79 SER A C 1
ATOM 611 O O . SER A 1 79 ? 4.325 -1.711 3.480 1.00 93.88 79 SER A O 1
ATOM 613 N N . GLU A 1 80 ? 4.467 -3.116 5.235 1.00 93.94 80 GLU A N 1
ATOM 614 C CA . GLU A 1 80 ? 5.545 -3.946 4.693 1.00 93.94 80 GLU A CA 1
ATOM 615 C C . GLU A 1 80 ? 5.038 -4.786 3.516 1.00 93.94 80 GLU A C 1
ATOM 617 O O . GLU A 1 80 ? 5.649 -4.770 2.447 1.00 93.94 80 GLU A O 1
ATOM 622 N N . LEU A 1 81 ? 3.862 -5.401 3.662 1.00 93.88 81 LEU A N 1
ATOM 623 C CA . LEU A 1 81 ? 3.229 -6.232 2.642 1.00 93.88 81 LEU A CA 1
ATOM 624 C C . LEU A 1 81 ? 2.910 -5.434 1.371 1.00 93.88 81 LEU A C 1
ATOM 626 O O . LEU A 1 81 ? 3.246 -5.869 0.268 1.00 93.88 81 LEU A O 1
ATOM 630 N N . ILE A 1 82 ? 2.345 -4.226 1.504 1.00 93.38 82 ILE A N 1
ATOM 631 C CA . ILE A 1 82 ? 2.103 -3.329 0.360 1.00 93.38 82 ILE A CA 1
ATOM 632 C C . ILE A 1 82 ? 3.422 -2.990 -0.340 1.00 93.38 82 ILE A C 1
ATOM 634 O O . ILE A 1 82 ? 3.518 -3.069 -1.566 1.00 93.38 82 ILE A O 1
ATOM 638 N N . ARG A 1 83 ? 4.458 -2.614 0.419 1.00 92.12 83 ARG A N 1
ATOM 639 C CA . ARG A 1 83 ? 5.767 -2.268 -0.149 1.00 92.12 83 ARG A CA 1
ATOM 640 C C . ARG A 1 83 ? 6.365 -3.444 -0.920 1.00 92.12 83 ARG A C 1
ATOM 642 O O . ARG A 1 83 ? 6.930 -3.233 -1.993 1.00 92.12 83 ARG A O 1
ATOM 649 N N . ASP A 1 84 ? 6.264 -4.650 -0.381 1.00 93.19 84 ASP A N 1
ATOM 650 C CA . ASP A 1 84 ? 6.910 -5.825 -0.952 1.00 93.19 84 ASP A CA 1
ATOM 651 C C . ASP A 1 84 ? 6.137 -6.351 -2.176 1.00 93.19 84 ASP A C 1
ATOM 653 O O . ASP A 1 84 ? 6.761 -6.572 -3.215 1.00 93.19 84 ASP A O 1
ATOM 657 N N . ARG A 1 85 ? 4.792 -6.335 -2.165 1.00 91.94 85 ARG A N 1
ATOM 658 C CA . ARG A 1 85 ? 3.979 -6.571 -3.379 1.00 91.94 85 ARG A CA 1
ATOM 659 C C . ARG A 1 85 ? 4.296 -5.571 -4.491 1.00 91.94 85 ARG A C 1
ATOM 661 O O . ARG A 1 85 ? 4.400 -5.943 -5.659 1.00 91.94 85 ARG A O 1
ATOM 668 N N . LEU A 1 86 ? 4.488 -4.294 -4.155 1.00 90.00 86 LEU A N 1
ATOM 669 C CA . LEU A 1 86 ? 4.880 -3.287 -5.144 1.00 90.00 86 LEU A CA 1
ATOM 670 C C . LEU A 1 86 ? 6.286 -3.538 -5.694 1.00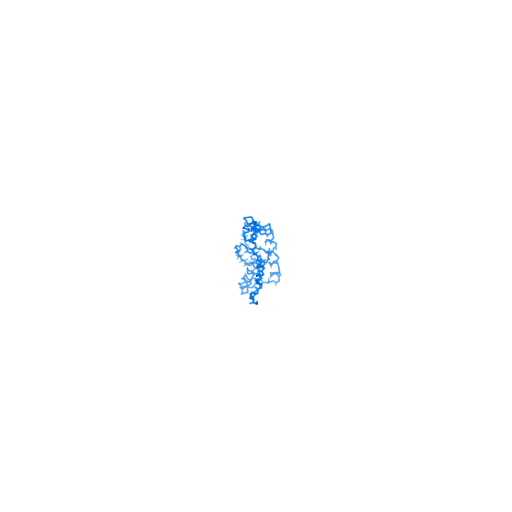 90.00 86 LEU A C 1
ATOM 672 O O . LEU A 1 86 ? 6.519 -3.331 -6.883 1.00 90.00 86 LEU A O 1
ATOM 676 N N . LYS A 1 87 ? 7.231 -4.024 -4.888 1.00 88.62 87 LYS A N 1
ATOM 677 C CA . LYS A 1 87 ? 8.538 -4.435 -5.416 1.00 88.62 87 LYS A CA 1
ATOM 678 C C . LYS A 1 87 ? 8.376 -5.592 -6.401 1.00 88.62 87 LYS A C 1
ATOM 680 O O . LYS A 1 87 ? 8.799 -5.443 -7.545 1.00 88.62 87 LYS A O 1
ATOM 685 N N . GLU A 1 88 ? 7.674 -6.660 -6.023 1.00 88.69 88 GLU A N 1
ATOM 686 C CA . GLU A 1 88 ? 7.432 -7.838 -6.874 1.00 88.69 88 GLU A CA 1
ATOM 687 C C . GLU A 1 88 ? 6.766 -7.493 -8.214 1.00 88.69 88 GLU A C 1
ATOM 689 O O . GLU A 1 88 ? 7.155 -8.018 -9.257 1.00 88.69 88 GLU A O 1
ATOM 694 N N . LYS A 1 89 ? 5.825 -6.540 -8.226 1.00 83.00 89 LYS A N 1
ATOM 695 C CA . LYS A 1 89 ? 5.139 -6.067 -9.446 1.00 83.00 89 LYS A CA 1
ATOM 696 C C . LYS A 1 89 ? 6.050 -5.284 -10.412 1.00 83.00 89 LYS A C 1
ATOM 698 O O . LYS A 1 89 ? 5.589 -4.876 -11.476 1.00 83.00 89 LYS A O 1
ATOM 703 N N . GLY A 1 90 ? 7.324 -5.065 -10.072 1.00 81.31 90 GLY A N 1
ATOM 704 C CA . GLY A 1 90 ? 8.330 -4.496 -10.976 1.00 81.31 90 GLY A CA 1
ATOM 705 C C . GLY A 1 90 ? 8.809 -3.088 -10.618 1.00 81.31 90 GLY A C 1
ATOM 706 O O . GLY A 1 90 ? 9.579 -2.496 -11.374 1.00 81.31 90 GLY A O 1
ATOM 707 N N . PHE A 1 91 ? 8.431 -2.547 -9.457 1.00 84.00 91 PHE A N 1
ATOM 708 C CA . PHE A 1 91 ? 8.770 -1.175 -9.058 1.00 84.00 91 PHE A CA 1
ATOM 709 C C . PHE A 1 91 ? 10.124 -1.051 -8.321 1.00 84.00 91 PHE A C 1
ATOM 711 O O . PHE A 1 91 ? 10.348 -0.105 -7.570 1.00 84.00 91 PHE A O 1
ATOM 718 N N . HIS A 1 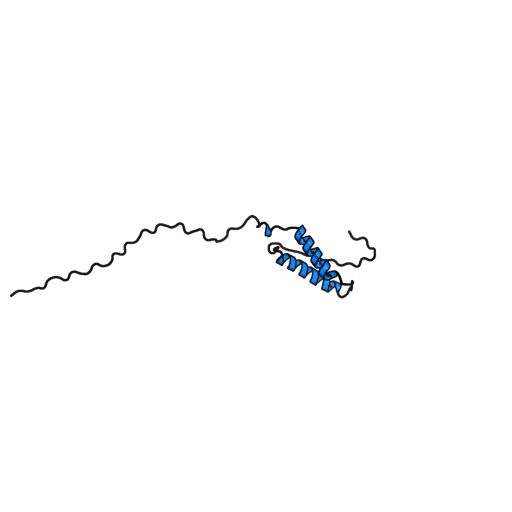92 ? 11.074 -1.958 -8.579 1.00 80.69 92 HIS A N 1
ATOM 719 C CA . HIS A 1 92 ? 12.392 -2.027 -7.921 1.00 80.69 92 HIS A CA 1
ATOM 720 C C . HIS A 1 92 ? 13.262 -0.765 -8.063 1.00 80.69 92 HIS A C 1
ATOM 722 O O . HIS A 1 92 ? 14.122 -0.508 -7.226 1.00 80.69 92 HIS A O 1
ATOM 728 N N . ARG A 1 93 ? 13.074 0.021 -9.134 1.00 84.19 93 ARG A N 1
ATOM 729 C CA . ARG A 1 93 ? 13.866 1.240 -9.393 1.00 84.19 93 ARG A CA 1
ATOM 730 C C . ARG A 1 93 ? 13.331 2.488 -8.686 1.00 84.19 93 ARG A C 1
ATOM 732 O O . ARG A 1 93 ? 13.961 3.538 -8.784 1.00 84.19 93 ARG A O 1
ATOM 739 N N . TYR A 1 94 ? 12.184 2.397 -8.015 1.00 87.12 94 TYR A N 1
ATOM 740 C CA . TYR A 1 94 ? 11.568 3.517 -7.312 1.00 87.12 94 TYR A CA 1
ATOM 741 C C . TYR A 1 94 ? 11.819 3.432 -5.809 1.00 87.12 94 TYR A C 1
ATOM 743 O O . TYR A 1 94 ? 11.822 2.355 -5.215 1.00 87.12 94 TYR A O 1
ATOM 751 N N . LYS A 1 95 ? 11.980 4.595 -5.172 1.00 89.81 95 LYS A N 1
ATOM 752 C CA . LYS A 1 95 ? 11.942 4.699 -3.713 1.00 89.81 95 LYS A CA 1
ATOM 753 C C . LYS A 1 95 ? 10.477 4.746 -3.279 1.00 89.81 95 LYS A C 1
ATOM 755 O O . LYS A 1 95 ? 9.804 5.744 -3.516 1.00 89.81 95 LYS A O 1
ATOM 760 N N . ILE A 1 96 ? 9.991 3.660 -2.685 1.00 89.94 96 ILE A N 1
ATOM 761 C CA . ILE A 1 96 ? 8.597 3.519 -2.247 1.00 89.94 96 ILE A CA 1
ATOM 762 C C . ILE A 1 96 ? 8.509 3.860 -0.760 1.00 89.94 96 ILE A C 1
ATOM 764 O O . ILE A 1 96 ? 9.259 3.314 0.049 1.00 89.94 96 ILE A O 1
ATOM 768 N N . VAL A 1 97 ? 7.578 4.746 -0.414 1.00 91.69 97 VAL A N 1
ATOM 769 C CA . VAL A 1 97 ? 7.207 5.069 0.966 1.00 91.69 97 VAL A CA 1
ATOM 770 C C . VAL A 1 97 ? 5.715 4.796 1.098 1.00 91.69 97 VAL A C 1
ATOM 772 O O . VAL A 1 97 ? 4.932 5.280 0.284 1.00 91.69 97 VAL A O 1
ATOM 775 N N . VAL A 1 98 ? 5.339 3.993 2.090 1.00 93.31 98 VAL A N 1
ATOM 776 C CA . VAL A 1 98 ? 3.948 3.625 2.370 1.00 93.31 98 VAL A CA 1
ATOM 777 C C . VAL A 1 98 ? 3.596 4.173 3.745 1.00 93.31 98 VAL A C 1
ATOM 779 O O . VAL A 1 98 ? 4.337 3.953 4.701 1.00 93.31 98 VAL A O 1
ATOM 782 N N . GLN A 1 99 ? 2.478 4.885 3.834 1.00 93.06 99 GLN A N 1
ATOM 783 C CA . GLN A 1 99 ? 1.884 5.320 5.091 1.00 93.06 99 GLN A CA 1
ATOM 784 C C . GLN A 1 99 ? 0.512 4.666 5.203 1.00 93.06 99 GLN A C 1
ATOM 786 O O . GLN A 1 99 ? -0.295 4.761 4.279 1.00 93.06 99 GLN A O 1
ATOM 791 N N . VAL A 1 100 ? 0.269 3.997 6.324 1.00 91.94 100 VAL A N 1
ATOM 792 C CA . VAL A 1 100 ? -1.003 3.339 6.618 1.00 91.94 100 VAL A CA 1
ATOM 793 C C . VAL A 1 100 ? -1.563 3.976 7.881 1.00 91.94 100 VAL A C 1
ATOM 795 O O . VAL A 1 100 ? -0.833 4.179 8.850 1.00 91.94 100 VAL A O 1
ATOM 798 N N . VAL A 1 101 ? -2.846 4.324 7.847 1.00 89.75 101 VAL A N 1
ATOM 799 C CA . VAL A 1 101 ? -3.586 4.879 8.981 1.00 89.75 101 VAL A CA 1
ATOM 800 C C . VAL A 1 101 ? -4.882 4.091 9.088 1.00 89.75 101 VAL A C 1
ATOM 802 O O . VAL A 1 101 ? -5.635 4.016 8.119 1.00 89.75 101 VAL A O 1
ATOM 805 N N . ILE A 1 102 ? -5.120 3.488 10.250 1.00 87.38 102 ILE A N 1
ATOM 806 C CA . ILE A 1 102 ? -6.352 2.764 10.564 1.00 87.38 102 ILE A CA 1
ATOM 807 C C . ILE A 1 102 ? -7.060 3.543 11.667 1.00 87.38 102 ILE A C 1
ATOM 809 O O . ILE A 1 102 ? -6.450 3.864 12.685 1.00 87.38 102 ILE A O 1
ATOM 813 N N . GLY A 1 103 ? -8.333 3.861 11.452 1.00 86.81 103 GLY A N 1
ATOM 814 C CA . GLY A 1 103 ? -9.171 4.558 12.420 1.00 86.81 103 GLY A CA 1
ATOM 815 C C . GLY A 1 103 ? -10.537 3.894 12.527 1.00 86.81 103 GLY A C 1
ATOM 816 O O . GLY A 1 103 ? -11.076 3.403 11.535 1.00 86.81 103 GLY A O 1
ATOM 817 N N . GLU A 1 104 ? -11.093 3.874 13.734 1.00 85.00 104 GLU A N 1
ATOM 818 C CA . GLU A 1 104 ? -12.448 3.392 13.981 1.00 85.00 104 GLU A CA 1
ATOM 819 C C . GLU A 1 104 ? -13.466 4.459 13.551 1.00 85.00 104 GLU A C 1
ATOM 821 O O . GLU A 1 104 ? -13.434 5.599 14.019 1.00 85.00 104 GLU A O 1
ATOM 826 N N . GLN A 1 105 ? -14.394 4.105 12.660 1.00 80.69 105 GLN A N 1
ATOM 827 C CA . GLN A 1 105 ? -15.406 5.043 12.180 1.00 80.69 105 GLN A CA 1
ATOM 828 C C . GLN A 1 105 ? -16.539 5.198 13.209 1.00 80.69 105 GLN A C 1
ATOM 830 O O . GLN A 1 105 ? -17.553 4.509 13.146 1.00 80.69 105 GLN A O 1
ATOM 835 N N . ARG A 1 106 ? -16.385 6.141 14.146 1.00 81.69 106 ARG A N 1
ATOM 836 C CA . ARG A 1 106 ? -17.392 6.480 15.177 1.00 81.69 106 ARG A CA 1
ATOM 837 C C . ARG A 1 106 ? -18.229 7.728 14.863 1.00 81.69 106 ARG A C 1
ATOM 839 O O . ARG A 1 106 ? -18.586 8.485 15.757 1.00 81.69 106 ARG A O 1
ATOM 846 N N . GLY A 1 107 ? -18.536 7.965 13.588 1.00 79.12 107 GLY A N 1
ATOM 847 C CA . GLY A 1 107 ? -19.276 9.164 13.162 1.00 79.12 107 GLY A CA 1
ATOM 848 C C . GLY A 1 107 ? -18.419 10.430 13.039 1.00 79.12 107 GLY A C 1
ATOM 849 O O . GLY A 1 107 ? -18.959 11.528 12.938 1.00 79.12 107 GLY A O 1
ATOM 850 N N . GLU A 1 108 ? -17.094 10.285 13.012 1.00 73.69 108 GLU A N 1
ATOM 851 C CA . GLU A 1 108 ? -16.173 11.383 12.714 1.00 73.69 108 GLU A CA 1
ATOM 852 C C . GLU A 1 108 ? -16.104 11.678 11.207 1.00 73.69 108 GLU A C 1
ATOM 854 O O . GLU A 1 108 ? -16.137 10.774 10.366 1.00 73.69 108 GLU A O 1
ATOM 859 N N . GLY A 1 109 ? -15.995 12.963 10.861 1.00 65.75 109 GLY A N 1
ATOM 860 C CA . GLY A 1 109 ? -15.777 13.408 9.489 1.00 65.75 109 GLY A CA 1
ATOM 861 C C . GLY A 1 109 ? -14.298 13.331 9.124 1.00 65.75 109 GLY A C 1
ATOM 862 O O . GLY A 1 109 ? -13.502 14.122 9.619 1.00 65.75 109 GLY A O 1
ATOM 863 N N . VAL A 1 110 ? -13.941 12.417 8.224 1.00 70.88 110 VAL A N 1
ATOM 864 C CA . VAL A 1 110 ? -12.573 12.259 7.706 1.00 70.88 110 VAL A CA 1
ATOM 865 C C . VAL A 1 110 ? -12.506 12.869 6.297 1.00 70.88 110 VAL A C 1
ATOM 867 O O . VAL A 1 110 ? -13.413 12.639 5.494 1.00 70.88 110 VAL A O 1
ATOM 870 N N . LYS A 1 111 ? -11.480 13.679 5.998 1.00 60.81 111 LYS A N 1
ATOM 871 C CA . LYS A 1 111 ? -11.181 14.208 4.652 1.00 60.81 111 LYS A CA 1
ATOM 872 C C . LYS A 1 111 ? -9.832 13.704 4.164 1.00 60.81 111 LYS A C 1
ATOM 874 O O . LYS A 1 111 ? -8.917 13.619 5.010 1.00 60.81 111 LYS A O 1
#